Protein AF-A0A239FBY6-F1 (afdb_monomer)

Secondary structure (DSSP, 8-state):
--------EEEE-TT-EEES-EEESSEEEE-SEEES-EEEEEEEEE-TT-EEES-EEEEEEEESSEEES-EEEEEEEEE-TT-EEES-EEES-EEE-TT-EEES-EEES--PPP--HHHHHHHHHHHHHTTTSHHHHTTS--S------HHHHHH-GGGSS------

Radius of gyration: 24.76 Å; Cα contacts (8 Å, |Δi|>4): 350; chains: 1; bounding box: 60×55×70 Å

pLDDT: mean 81.23, std 21.14, range [31.8, 98.56]

Foldseek 3Di:
DDPPPPADEDEADAPDEEEEEAAEAHEYEYNHEYHYEYHYLAEYEADQNYEYEEEYEYCEYEFNHEYAYAYHHQAEYEADLSGEYHEEAEYAYYHYDHNHYYHYYYHYNDHDDRDDRVVVVVVVVVVVVVVPPVVVVVVPDDDDDDDDDPVVCVVCVPPPDDDDDDD

Organism: NCBI:txid1500549

Structure (mmCIF, N/CA/C/O backbone):
data_AF-A0A239FBY6-F1
#
_entry.id   AF-A0A239FBY6-F1
#
loop_
_atom_site.group_PDB
_atom_site.id
_atom_site.type_symbol
_atom_site.label_atom_id
_atom_site.label_alt_id
_atom_site.label_comp_id
_atom_site.label_asym_id
_atom_site.label_entity_id
_atom_site.label_seq_id
_atom_site.pdbx_PDB_ins_code
_atom_site.Cartn_x
_atom_site.Cartn_y
_atom_site.Cartn_z
_atom_site.occupancy
_atom_site.B_iso_or_equiv
_atom_site.auth_seq_id
_atom_site.auth_comp_id
_atom_site.auth_asym_id
_atom_site.auth_atom_id
_atom_site.pdbx_PDB_model_num
ATOM 1 N N . MET A 1 1 ? -3.583 33.186 4.660 1.00 43.00 1 MET A N 1
ATOM 2 C CA . MET A 1 1 ? -2.635 32.826 3.587 1.00 43.00 1 MET A CA 1
ATOM 3 C C . MET A 1 1 ? -2.185 31.408 3.894 1.00 43.00 1 MET A C 1
ATOM 5 O O . MET A 1 1 ? -1.335 31.218 4.749 1.00 43.00 1 MET A O 1
ATOM 9 N N . GLY A 1 2 ? -2.935 30.420 3.398 1.00 47.75 2 GLY A N 1
ATOM 10 C CA . GLY A 1 2 ? -2.709 29.018 3.751 1.00 47.75 2 GLY A CA 1
ATOM 11 C C . GLY A 1 2 ? -1.402 28.542 3.136 1.00 47.75 2 GLY A C 1
ATOM 12 O O . GLY A 1 2 ? -1.156 28.822 1.966 1.00 47.75 2 GLY A O 1
ATOM 13 N N . LEU A 1 3 ? -0.569 27.861 3.922 1.00 48.25 3 LEU A N 1
ATOM 14 C CA . LEU A 1 3 ? 0.556 27.116 3.375 1.00 48.25 3 LEU A CA 1
ATOM 15 C C . LEU A 1 3 ? -0.015 26.094 2.388 1.00 48.25 3 LEU A C 1
ATOM 17 O O . LEU A 1 3 ? -0.719 25.169 2.794 1.00 48.25 3 LEU A O 1
ATOM 21 N N . SER A 1 4 ? 0.254 26.270 1.096 1.00 59.81 4 SER A N 1
ATOM 22 C CA . SER A 1 4 ? 0.131 25.177 0.141 1.00 59.81 4 SER A CA 1
ATOM 23 C C . SER A 1 4 ? 1.148 24.132 0.577 1.00 59.81 4 SER A C 1
ATOM 25 O O . SER A 1 4 ? 2.350 24.346 0.432 1.00 59.81 4 SER A O 1
ATOM 27 N N . LYS A 1 5 ? 0.676 23.055 1.207 1.00 63.50 5 LYS A N 1
ATOM 28 C CA . LYS A 1 5 ? 1.520 21.906 1.526 1.00 63.50 5 LYS A CA 1
ATOM 29 C C . LYS A 1 5 ? 2.077 21.409 0.194 1.00 63.50 5 LYS A C 1
ATOM 31 O O . LYS A 1 5 ? 1.300 21.028 -0.677 1.00 63.50 5 LYS A O 1
ATOM 36 N N . GLU A 1 6 ? 3.386 21.513 0.007 1.00 67.56 6 GLU A N 1
ATOM 37 C CA . GLU A 1 6 ? 4.057 20.938 -1.154 1.00 67.56 6 GLU A CA 1
ATOM 38 C C . GLU A 1 6 ? 3.875 19.420 -1.064 1.00 67.56 6 GLU A C 1
ATOM 40 O O . GLU A 1 6 ? 4.190 18.807 -0.040 1.00 67.56 6 GLU A O 1
ATOM 45 N N . ILE A 1 7 ? 3.219 18.839 -2.068 1.00 75.50 7 ILE A N 1
ATOM 46 C CA . ILE A 1 7 ? 2.956 17.403 -2.115 1.00 75.50 7 ILE A CA 1
ATOM 47 C C . ILE A 1 7 ? 4.074 16.792 -2.947 1.00 75.50 7 ILE A C 1
ATOM 49 O O . ILE A 1 7 ? 4.048 16.865 -4.175 1.00 75.50 7 ILE A O 1
ATOM 53 N N . ASP A 1 8 ? 5.045 16.186 -2.271 1.00 89.25 8 ASP A N 1
ATOM 54 C CA . ASP A 1 8 ? 6.038 15.346 -2.929 1.00 89.25 8 ASP A CA 1
ATOM 55 C C . ASP A 1 8 ? 5.354 14.069 -3.413 1.00 89.25 8 ASP A C 1
ATOM 57 O O . ASP A 1 8 ? 4.797 13.320 -2.609 1.00 89.25 8 ASP A O 1
ATOM 61 N N . VAL A 1 9 ? 5.394 13.813 -4.722 1.00 94.38 9 VAL A N 1
ATOM 62 C CA . VAL A 1 9 ? 4.810 12.610 -5.326 1.00 94.38 9 VAL A CA 1
ATOM 63 C C . VAL A 1 9 ? 5.910 11.769 -5.959 1.00 94.38 9 VAL A C 1
ATOM 65 O O . VAL A 1 9 ? 6.652 12.236 -6.820 1.00 94.38 9 VAL A O 1
ATOM 68 N N . THR A 1 10 ? 5.980 10.497 -5.576 1.00 96.19 10 THR A N 1
ATOM 69 C CA . THR A 1 10 ? 6.830 9.492 -6.229 1.00 96.19 10 THR A CA 1
ATOM 70 C C . THR A 1 10 ? 5.982 8.604 -7.135 1.00 96.19 10 THR A C 1
ATOM 72 O O . THR A 1 10 ? 4.925 8.134 -6.719 1.00 96.19 10 THR A O 1
ATOM 75 N N . ILE A 1 11 ? 6.441 8.341 -8.363 1.00 96.50 11 ILE A N 1
ATOM 76 C CA . ILE A 1 11 ? 5.708 7.531 -9.350 1.00 96.50 11 ILE A CA 1
ATOM 77 C C . ILE A 1 11 ? 6.527 6.295 -9.744 1.00 96.50 11 ILE A C 1
ATOM 79 O O . ILE A 1 11 ? 7.621 6.409 -10.293 1.00 96.50 11 ILE A O 1
ATOM 83 N N . PHE A 1 12 ? 5.958 5.112 -9.523 1.00 96.19 12 PHE A N 1
ATOM 84 C CA . PHE A 1 12 ? 6.458 3.822 -9.993 1.00 96.19 12 PHE A CA 1
ATOM 85 C C . PHE A 1 12 ? 5.775 3.479 -11.315 1.00 96.19 12 PHE A C 1
ATOM 87 O O . PHE A 1 12 ? 4.567 3.269 -11.360 1.00 96.19 12 PHE A O 1
ATOM 94 N N . SER A 1 13 ? 6.545 3.456 -12.401 1.00 96.19 13 SER A N 1
ATOM 95 C CA . SER A 1 13 ? 6.017 3.292 -13.762 1.00 96.19 13 SER A CA 1
ATOM 96 C C . SER A 1 13 ? 5.593 1.851 -14.077 1.00 96.19 13 SER A C 1
ATOM 98 O O . SER A 1 13 ? 6.131 0.906 -13.509 1.00 96.19 13 SER A O 1
ATOM 100 N N . LYS A 1 14 ? 4.689 1.680 -15.054 1.00 94.94 14 LYS A N 1
ATOM 101 C CA . LYS A 1 14 ? 4.074 0.390 -15.440 1.00 94.94 14 LYS A CA 1
ATOM 102 C C . LYS A 1 14 ? 5.046 -0.765 -15.684 1.00 94.94 14 LYS A C 1
ATOM 104 O O . LYS A 1 14 ? 4.793 -1.889 -15.276 1.00 94.94 14 LYS A O 1
ATOM 109 N N . ASN A 1 15 ? 6.178 -0.482 -16.324 1.00 93.19 15 ASN A N 1
ATOM 110 C CA . ASN A 1 15 ? 7.158 -1.505 -16.705 1.00 93.19 15 ASN A CA 1
ATOM 111 C C . ASN A 1 15 ? 8.238 -1.737 -15.637 1.00 93.19 15 ASN A C 1
ATOM 113 O O . ASN A 1 15 ? 9.258 -2.362 -15.922 1.00 93.19 15 ASN A O 1
ATOM 117 N N . LEU A 1 16 ? 8.054 -1.193 -14.433 1.00 94.69 16 LEU A N 1
ATOM 118 C CA . LEU A 1 16 ? 8.989 -1.356 -13.334 1.00 94.69 16 LEU A CA 1
ATOM 119 C C . LEU A 1 16 ? 8.530 -2.495 -12.421 1.00 94.69 16 LEU A C 1
ATOM 121 O O . LEU A 1 16 ? 7.392 -2.516 -11.951 1.00 94.69 16 LEU A O 1
ATOM 125 N N . TYR A 1 17 ? 9.453 -3.416 -12.159 1.00 96.94 17 TYR A N 1
ATOM 126 C CA . TYR A 1 17 ? 9.352 -4.404 -11.095 1.00 96.94 17 TYR A CA 1
ATOM 127 C C . TYR A 1 17 ? 10.313 -4.014 -9.973 1.00 96.94 17 TYR A C 1
ATOM 129 O O . TYR A 1 17 ? 11.491 -3.757 -10.229 1.00 96.94 17 TYR A O 1
ATOM 137 N N . PHE A 1 18 ? 9.819 -3.976 -8.741 1.00 96.88 18 PHE A N 1
ATOM 138 C CA . PHE A 1 18 ? 10.615 -3.681 -7.557 1.00 96.88 18 PHE A CA 1
ATOM 139 C C . PHE A 1 18 ? 10.400 -4.753 -6.492 1.00 96.88 18 PHE A C 1
ATOM 141 O O . PHE A 1 18 ? 9.262 -5.091 -6.177 1.00 96.88 18 PHE A O 1
ATOM 148 N N . ALA A 1 19 ? 11.493 -5.247 -5.912 1.00 97.69 19 ALA A N 1
ATOM 149 C CA . ALA A 1 19 ? 11.458 -6.176 -4.791 1.00 97.69 19 ALA A CA 1
ATOM 150 C C . ALA A 1 19 ? 12.254 -5.603 -3.611 1.00 97.69 19 ALA A C 1
ATOM 152 O O . ALA A 1 19 ? 13.447 -5.328 -3.752 1.00 97.69 19 ALA A O 1
ATOM 153 N N . GLY A 1 20 ? 11.603 -5.415 -2.462 1.00 94.25 20 GLY A N 1
ATOM 154 C CA . GLY A 1 20 ? 12.211 -4.842 -1.260 1.00 94.25 20 GLY A CA 1
ATOM 155 C C . GLY A 1 20 ? 11.294 -3.878 -0.508 1.00 94.25 20 GLY A C 1
ATOM 156 O O . GLY A 1 20 ? 10.079 -3.882 -0.681 1.00 94.25 20 GLY A O 1
ATOM 157 N N . ASP A 1 21 ? 11.889 -3.026 0.324 1.00 91.88 21 ASP A N 1
ATOM 158 C CA . ASP A 1 21 ? 11.152 -2.098 1.182 1.00 91.88 21 ASP A CA 1
ATOM 159 C C . ASP A 1 21 ? 11.127 -0.673 0.619 1.00 91.88 21 ASP A C 1
ATOM 161 O O . ASP A 1 21 ? 12.170 -0.088 0.320 1.00 91.88 21 ASP A O 1
ATOM 165 N N . ILE A 1 22 ? 9.939 -0.073 0.580 1.00 93.31 22 ILE A N 1
ATOM 166 C CA . ILE A 1 22 ? 9.716 1.329 0.221 1.00 93.31 22 ILE A CA 1
ATOM 167 C C . ILE A 1 22 ? 9.335 2.102 1.481 1.00 93.31 22 ILE A C 1
ATOM 169 O O . ILE A 1 22 ? 8.416 1.719 2.200 1.00 93.31 22 ILE A O 1
ATOM 173 N N . VAL A 1 23 ? 10.024 3.218 1.737 1.00 93.12 23 VAL A N 1
ATOM 174 C CA . VAL A 1 23 ? 9.707 4.132 2.845 1.00 93.12 23 VAL A CA 1
ATOM 175 C C . VAL A 1 23 ? 9.687 5.569 2.334 1.00 93.12 23 VAL A C 1
ATOM 177 O O . VAL A 1 23 ? 10.735 6.101 1.964 1.00 93.12 23 VAL A O 1
ATOM 180 N N . THR A 1 24 ? 8.520 6.218 2.338 1.00 91.62 24 THR A N 1
ATOM 181 C CA . THR A 1 24 ? 8.353 7.585 1.813 1.00 91.62 24 THR A CA 1
ATOM 182 C C . THR A 1 24 ? 7.407 8.439 2.652 1.00 91.62 24 THR A C 1
ATOM 184 O O . THR A 1 24 ? 6.377 7.965 3.125 1.00 91.62 24 THR A O 1
ATOM 187 N N . LYS A 1 25 ? 7.766 9.714 2.855 1.00 90.25 25 LYS A N 1
ATOM 188 C CA . LYS A 1 25 ? 6.906 10.698 3.536 1.00 90.25 25 LYS A CA 1
ATOM 189 C C . LYS A 1 25 ? 5.857 11.304 2.599 1.00 90.25 25 LYS A C 1
ATOM 191 O O . LYS A 1 25 ? 4.799 11.699 3.075 1.00 90.25 25 LYS A O 1
ATOM 196 N N . GLY A 1 26 ? 6.178 11.397 1.310 1.00 91.75 26 GLY A N 1
ATOM 197 C CA . GLY A 1 26 ? 5.293 11.936 0.281 1.00 91.75 26 GLY A CA 1
ATOM 198 C C . GLY A 1 26 ? 4.295 10.904 -0.233 1.00 91.75 26 GLY A C 1
ATOM 199 O O . GLY A 1 26 ? 4.323 9.740 0.169 1.00 91.75 26 GLY A O 1
ATOM 200 N N . ASP A 1 27 ? 3.445 11.338 -1.153 1.00 95.94 27 ASP A N 1
ATOM 201 C CA . ASP A 1 27 ? 2.487 10.474 -1.825 1.00 95.94 27 ASP A CA 1
ATOM 202 C C . ASP A 1 27 ? 3.205 9.511 -2.781 1.00 95.94 27 ASP A C 1
ATOM 204 O O . ASP A 1 27 ? 4.245 9.816 -3.376 1.00 95.94 27 ASP A O 1
ATOM 208 N N . LEU A 1 28 ? 2.626 8.328 -2.950 1.00 97.38 28 LEU A N 1
ATOM 209 C CA . LEU A 1 28 ? 3.178 7.256 -3.760 1.00 97.38 28 LEU A CA 1
ATOM 210 C C . LEU A 1 28 ? 2.142 6.780 -4.773 1.00 97.38 28 LEU A C 1
ATOM 212 O O . LEU A 1 28 ? 1.066 6.315 -4.406 1.00 97.38 28 LEU A O 1
ATOM 216 N N . ARG A 1 29 ? 2.484 6.841 -6.057 1.00 97.88 29 ARG A N 1
ATOM 217 C CA . ARG A 1 29 ? 1.679 6.279 -7.140 1.00 97.88 29 ARG A CA 1
ATOM 218 C C . ARG A 1 29 ? 2.380 5.074 -7.740 1.00 97.88 29 ARG A C 1
ATOM 220 O O . ARG A 1 29 ? 3.515 5.182 -8.192 1.00 97.88 29 ARG A O 1
ATOM 227 N N . ILE A 1 30 ? 1.689 3.946 -7.776 1.00 98.38 30 ILE A N 1
ATOM 228 C CA . ILE A 1 30 ? 2.198 2.671 -8.264 1.00 98.38 30 ILE A CA 1
ATOM 229 C C . ILE A 1 30 ? 1.399 2.280 -9.493 1.00 98.38 30 ILE A C 1
ATOM 231 O O . ILE A 1 30 ? 0.194 2.092 -9.416 1.00 98.38 30 ILE A O 1
ATOM 235 N N . GLU A 1 31 ? 2.078 2.155 -10.625 1.00 97.50 31 GLU A N 1
ATOM 236 C CA . GLU A 1 31 ? 1.508 1.661 -11.880 1.00 97.50 31 GLU A CA 1
ATOM 237 C C . GLU A 1 31 ? 2.121 0.310 -12.296 1.00 97.50 31 GLU A C 1
ATOM 239 O O . GLU A 1 31 ? 1.632 -0.308 -13.234 1.00 97.50 31 GLU A O 1
ATOM 244 N N . GLY A 1 32 ? 3.204 -0.126 -11.635 1.00 96.06 32 GLY A N 1
ATOM 245 C CA . GLY A 1 32 ? 3.952 -1.357 -11.928 1.00 96.06 32 GLY A CA 1
ATOM 246 C C . GLY A 1 32 ? 3.800 -2.445 -10.860 1.00 96.06 32 GLY A C 1
ATOM 247 O O . GLY A 1 32 ? 2.788 -2.513 -10.163 1.00 96.06 32 GLY A O 1
ATOM 248 N N . LYS A 1 33 ? 4.823 -3.298 -10.724 1.00 98.31 33 LYS A N 1
ATOM 249 C CA . LYS A 1 33 ? 4.815 -4.448 -9.807 1.00 98.31 33 LYS A CA 1
ATOM 250 C C . LYS A 1 33 ? 5.739 -4.229 -8.613 1.00 98.31 33 LYS A C 1
ATOM 252 O O . LYS A 1 33 ? 6.915 -3.912 -8.798 1.00 98.31 33 LYS A O 1
ATOM 257 N N . ILE A 1 34 ? 5.224 -4.428 -7.403 1.00 98.12 34 ILE A N 1
ATOM 258 C CA . ILE A 1 34 ? 5.996 -4.344 -6.157 1.00 98.12 34 ILE A CA 1
ATOM 259 C C . ILE A 1 34 ? 5.818 -5.630 -5.355 1.00 98.12 34 ILE A C 1
ATOM 261 O O . ILE A 1 34 ? 4.692 -6.031 -5.072 1.00 98.12 34 ILE A O 1
ATOM 265 N N . GLU A 1 35 ? 6.929 -6.230 -4.935 1.00 98.25 35 GLU A N 1
ATOM 266 C CA . GLU A 1 35 ? 6.960 -7.314 -3.953 1.00 98.25 35 GLU A CA 1
ATOM 267 C C . GLU A 1 35 ? 7.779 -6.885 -2.726 1.00 98.25 35 GLU A C 1
ATOM 269 O O . GLU A 1 35 ? 9.002 -6.757 -2.783 1.00 98.25 35 GLU A O 1
ATOM 274 N N . GLY A 1 36 ? 7.114 -6.642 -1.599 1.00 95.56 36 GLY A N 1
ATOM 275 C CA . GLY A 1 36 ? 7.754 -6.246 -0.346 1.00 95.56 36 GLY A CA 1
ATOM 276 C C . GLY A 1 36 ? 6.929 -5.254 0.470 1.00 95.56 36 GLY A C 1
ATOM 277 O O . GLY A 1 36 ? 5.716 -5.147 0.301 1.00 95.56 36 GLY A O 1
ATOM 278 N N . THR A 1 37 ? 7.579 -4.556 1.402 1.00 95.38 37 THR A N 1
ATOM 279 C CA . THR A 1 37 ? 6.892 -3.675 2.359 1.00 95.38 37 THR A CA 1
ATOM 280 C C . THR A 1 37 ? 6.764 -2.258 1.814 1.00 95.38 37 THR A C 1
ATOM 282 O O . THR A 1 37 ? 7.759 -1.660 1.406 1.00 95.38 37 THR A O 1
ATOM 285 N N . VAL A 1 38 ? 5.574 -1.662 1.905 1.00 96.94 38 VAL A N 1
ATOM 286 C CA . VAL A 1 38 ? 5.344 -0.248 1.568 1.00 96.94 38 VAL A CA 1
ATOM 287 C C . VAL A 1 38 ? 4.954 0.530 2.823 1.00 96.94 38 VAL A C 1
ATOM 289 O O . VAL A 1 38 ? 3.882 0.323 3.380 1.00 96.94 38 VAL A O 1
ATOM 292 N N . LEU A 1 39 ? 5.814 1.451 3.261 1.00 95.75 39 LEU A N 1
ATOM 293 C CA . LEU A 1 39 ? 5.561 2.377 4.368 1.00 95.75 39 LEU A CA 1
ATOM 294 C C . LEU A 1 39 ? 5.476 3.806 3.823 1.00 95.75 39 LEU A C 1
ATOM 296 O O . LEU A 1 39 ? 6.490 4.423 3.488 1.00 95.75 39 LEU A O 1
ATOM 300 N N . CYS A 1 40 ? 4.266 4.341 3.733 1.00 95.19 40 CYS A N 1
ATOM 301 C CA . CYS A 1 40 ? 3.995 5.651 3.158 1.00 95.19 40 CYS A CA 1
ATOM 302 C C . CYS A 1 40 ? 3.283 6.537 4.181 1.00 95.19 40 CYS A C 1
ATOM 304 O O . CYS A 1 40 ? 2.154 6.255 4.549 1.00 95.19 40 CYS A O 1
ATOM 306 N N . ALA A 1 41 ? 3.891 7.630 4.643 1.00 92.69 41 ALA A N 1
ATOM 307 C CA . ALA A 1 41 ? 3.186 8.537 5.562 1.00 92.69 41 ALA A CA 1
ATOM 308 C C . ALA A 1 41 ? 2.096 9.376 4.866 1.00 92.69 41 ALA A C 1
ATOM 310 O O . ALA A 1 41 ? 1.286 10.002 5.542 1.00 92.69 41 ALA A O 1
ATOM 311 N N . GLY A 1 42 ? 2.082 9.395 3.530 1.00 94.44 42 GLY A N 1
ATOM 312 C CA . GLY A 1 42 ? 1.080 10.071 2.711 1.00 94.44 42 GLY A CA 1
ATOM 313 C C . GLY A 1 42 ? 0.053 9.123 2.092 1.00 94.44 42 GLY A C 1
ATOM 314 O O . GLY A 1 42 ? -0.241 8.037 2.608 1.00 94.44 42 GLY A O 1
ATOM 315 N N . LYS A 1 43 ? -0.488 9.548 0.951 1.00 96.88 43 LYS A N 1
ATOM 316 C CA . LYS A 1 43 ? -1.449 8.789 0.154 1.00 96.88 43 LYS A CA 1
ATOM 317 C C . LYS A 1 43 ? -0.743 7.787 -0.760 1.00 96.88 43 LYS A C 1
ATOM 319 O O . LYS A 1 43 ? 0.239 8.121 -1.416 1.00 96.88 43 LYS A O 1
ATOM 324 N N . VAL A 1 44 ? -1.301 6.585 -0.875 1.00 98.38 44 VAL A N 1
ATOM 325 C CA . VAL A 1 44 ? -0.889 5.578 -1.860 1.00 98.38 44 VAL A CA 1
ATOM 326 C C . VAL A 1 44 ? -1.979 5.413 -2.917 1.00 98.38 44 VAL A C 1
ATOM 328 O O . VAL A 1 44 ? -3.151 5.243 -2.588 1.00 98.38 44 VAL A O 1
ATOM 331 N N . ILE A 1 45 ? -1.598 5.447 -4.191 1.00 98.44 45 ILE A N 1
ATOM 332 C CA . ILE A 1 45 ? -2.462 5.144 -5.335 1.00 98.44 45 ILE A CA 1
ATOM 333 C C . ILE A 1 45 ? -1.910 3.895 -6.016 1.00 98.44 45 ILE A C 1
ATOM 335 O O . ILE A 1 45 ? -0.771 3.906 -6.476 1.00 98.44 45 ILE A O 1
ATOM 339 N N . ILE A 1 46 ? -2.715 2.842 -6.109 1.00 98.50 46 ILE A N 1
ATOM 340 C CA . ILE A 1 46 ? -2.384 1.606 -6.827 1.00 98.50 46 ILE A CA 1
ATOM 341 C C . ILE A 1 46 ? -3.215 1.601 -8.110 1.00 98.50 46 ILE A C 1
ATOM 343 O O . ILE A 1 46 ? -4.424 1.387 -8.058 1.00 98.50 46 ILE A O 1
ATOM 347 N N . GLY A 1 47 ? -2.577 1.900 -9.242 1.00 98.25 47 GLY A N 1
ATOM 348 C CA . GLY A 1 47 ? -3.206 2.022 -10.558 1.00 98.25 47 GLY A CA 1
ATOM 349 C C . GLY A 1 47 ? -3.803 0.710 -11.070 1.00 98.25 47 GLY A C 1
ATOM 350 O O . GLY A 1 47 ? -3.539 -0.355 -10.526 1.00 98.25 47 GLY A O 1
ATOM 351 N N . ILE A 1 48 ? -4.612 0.791 -12.129 1.00 97.12 48 ILE A N 1
ATOM 352 C CA . ILE A 1 48 ? -5.423 -0.330 -12.648 1.00 97.12 48 ILE A CA 1
ATOM 353 C C . ILE A 1 48 ? -4.565 -1.555 -13.010 1.00 97.12 48 ILE A C 1
ATOM 355 O O . ILE A 1 48 ? -4.933 -2.680 -12.688 1.00 97.12 48 ILE A O 1
ATOM 359 N N . ASP A 1 49 ? -3.402 -1.335 -13.629 1.00 95.19 49 ASP A N 1
ATOM 360 C CA . ASP A 1 49 ? -2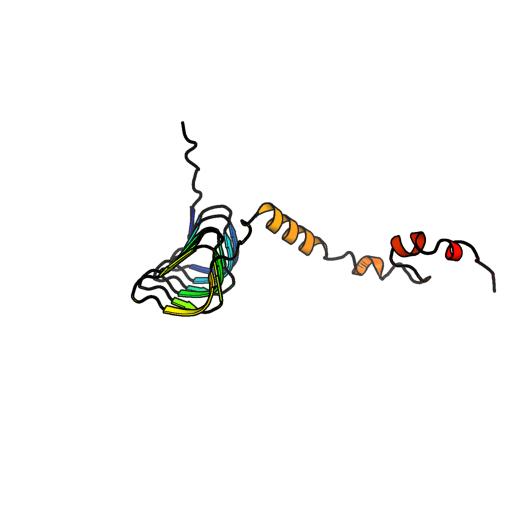.493 -2.409 -14.061 1.00 95.19 49 ASP A CA 1
ATOM 361 C C . ASP A 1 49 ? -1.458 -2.795 -12.983 1.00 95.19 49 ASP A C 1
ATOM 363 O O . ASP A 1 49 ? -0.584 -3.629 -13.229 1.00 95.19 49 ASP A O 1
ATOM 367 N N . ALA A 1 50 ? -1.508 -2.162 -11.805 1.00 98.06 50 ALA A N 1
ATOM 368 C CA . ALA A 1 50 ? -0.521 -2.365 -10.756 1.00 98.06 50 ALA A CA 1
ATOM 369 C C . ALA A 1 50 ? -0.813 -3.622 -9.927 1.00 98.06 50 ALA A C 1
ATOM 371 O O . ALA A 1 50 ? -1.962 -3.932 -9.596 1.00 98.06 50 ALA A O 1
ATOM 372 N N . GLU A 1 51 ? 0.260 -4.306 -9.529 1.00 98.25 51 GLU A N 1
ATOM 373 C CA . GLU A 1 51 ? 0.221 -5.461 -8.633 1.00 98.25 51 GLU A CA 1
ATOM 374 C C . GLU A 1 51 ? 1.159 -5.204 -7.453 1.00 98.25 51 GLU A C 1
ATOM 376 O O . GLU A 1 51 ? 2.371 -5.055 -7.631 1.00 98.25 51 GLU A O 1
ATOM 381 N N . VAL A 1 52 ? 0.611 -5.166 -6.240 1.00 98.50 52 VAL A N 1
ATOM 382 C CA . VAL A 1 52 ? 1.401 -5.014 -5.013 1.00 98.50 52 VAL A CA 1
ATOM 383 C C . VAL A 1 52 ? 1.218 -6.241 -4.136 1.00 98.50 52 VAL A C 1
ATOM 385 O O . VAL A 1 52 ? 0.092 -6.606 -3.800 1.00 98.50 52 VAL A O 1
ATOM 388 N N . LYS A 1 53 ? 2.327 -6.874 -3.755 1.00 98.56 53 LYS A N 1
ATOM 389 C CA . LYS A 1 53 ? 2.351 -8.011 -2.835 1.00 98.56 53 LYS A CA 1
ATOM 390 C C . LYS A 1 5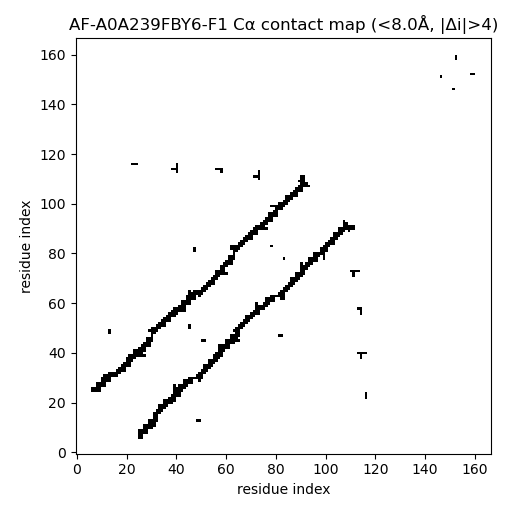3 ? 3.185 -7.684 -1.611 1.00 98.56 53 LYS A C 1
ATOM 392 O O . LYS A 1 53 ? 4.365 -7.365 -1.736 1.00 98.56 53 LYS A O 1
ATOM 397 N N . GLY A 1 54 ? 2.591 -7.828 -0.436 1.00 97.88 54 GLY A N 1
ATOM 398 C CA . GLY A 1 54 ? 3.231 -7.565 0.845 1.00 97.88 54 GLY A CA 1
ATOM 399 C C . GLY A 1 54 ? 2.476 -6.541 1.693 1.00 97.88 54 GLY A C 1
ATOM 400 O O . GLY A 1 54 ? 1.401 -6.075 1.312 1.00 97.88 54 GLY A O 1
ATOM 401 N N . PRO A 1 55 ? 3.005 -6.225 2.887 1.00 96.81 55 PRO A N 1
ATOM 402 C CA . PRO A 1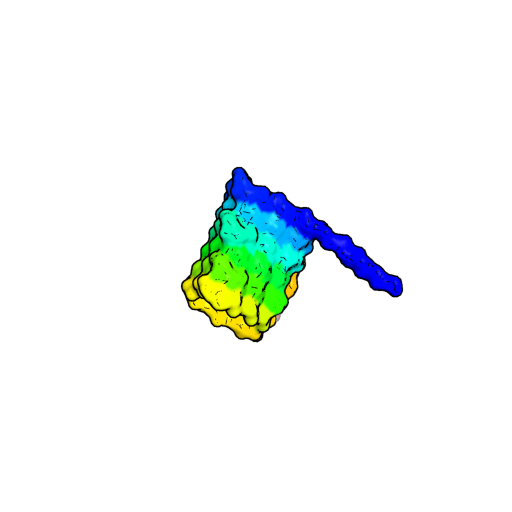 55 ? 2.347 -5.322 3.816 1.00 96.81 55 PRO A CA 1
ATOM 403 C C . PRO A 1 55 ? 2.404 -3.865 3.340 1.00 96.81 55 PRO A C 1
ATOM 405 O O . PRO A 1 55 ? 3.465 -3.366 2.952 1.00 96.81 55 PRO A O 1
ATOM 408 N N . ILE A 1 56 ? 1.273 -3.163 3.434 1.00 97.81 56 ILE A N 1
ATOM 409 C CA . ILE A 1 56 ? 1.152 -1.742 3.082 1.00 97.81 56 ILE A CA 1
ATOM 410 C C . ILE A 1 56 ? 0.661 -0.960 4.292 1.00 97.81 56 ILE A C 1
ATOM 412 O O . ILE A 1 56 ? -0.388 -1.261 4.854 1.00 97.81 56 ILE A O 1
ATOM 416 N N . HIS A 1 57 ? 1.381 0.096 4.650 1.00 97.00 57 HIS A N 1
ATOM 417 C CA . HIS A 1 57 ? 0.951 1.075 5.636 1.00 97.00 57 HIS A CA 1
ATOM 418 C C . HIS A 1 57 ? 0.876 2.449 4.974 1.00 97.00 57 HIS A C 1
ATOM 420 O O . HIS A 1 57 ? 1.874 2.924 4.424 1.00 97.00 57 HIS A O 1
ATOM 426 N N . ALA A 1 58 ? -0.293 3.083 5.040 1.00 97.00 58 ALA A N 1
ATOM 427 C CA . ALA A 1 58 ? -0.523 4.400 4.466 1.00 97.00 58 ALA A CA 1
ATOM 428 C C . ALA A 1 58 ? -1.502 5.249 5.282 1.00 97.00 58 ALA A C 1
ATOM 430 O O . ALA A 1 58 ? -2.293 4.731 6.072 1.00 97.00 58 ALA A O 1
ATOM 431 N N . GLU A 1 59 ? -1.490 6.563 5.059 1.00 95.75 59 GLU A N 1
ATOM 432 C CA . GLU A 1 59 ? -2.533 7.442 5.590 1.00 95.75 59 GLU A CA 1
ATOM 433 C C . GLU A 1 59 ? -3.860 7.192 4.858 1.00 95.75 59 GLU A C 1
ATOM 435 O O . GLU A 1 59 ? -4.905 6.946 5.468 1.00 95.75 59 GLU A O 1
ATOM 440 N N . TRP A 1 60 ? -3.799 7.222 3.528 1.00 97.38 60 TRP A N 1
ATOM 441 C CA . TRP A 1 60 ? -4.935 7.005 2.643 1.00 97.38 60 TRP A CA 1
ATOM 442 C C . TRP A 1 60 ? -4.541 6.103 1.481 1.00 97.38 60 TRP A C 1
ATOM 444 O O . TRP A 1 60 ? -3.428 6.219 0.969 1.00 97.38 60 TRP A O 1
ATOM 454 N N . ILE A 1 61 ? -5.451 5.241 1.033 1.00 98.44 61 ILE A N 1
ATOM 455 C CA . ILE A 1 61 ? -5.214 4.355 -0.112 1.00 98.44 61 ILE A CA 1
ATOM 456 C C . ILE A 1 61 ? -6.326 4.520 -1.149 1.00 98.44 61 ILE A C 1
ATOM 458 O O . ILE A 1 61 ? -7.508 4.479 -0.820 1.00 98.44 61 ILE A O 1
ATOM 462 N N . GLU A 1 62 ? -5.950 4.682 -2.413 1.00 98.44 62 GLU A N 1
ATOM 463 C CA . GLU A 1 62 ? -6.838 4.493 -3.561 1.00 98.44 62 GLU A CA 1
ATOM 464 C C . GLU A 1 62 ? -6.381 3.263 -4.335 1.00 98.44 62 GLU A C 1
ATOM 466 O O . GLU A 1 62 ? -5.301 3.251 -4.930 1.00 98.44 62 GLU A O 1
ATOM 471 N N . LEU A 1 63 ? -7.196 2.215 -4.292 1.00 98.56 63 LEU A N 1
ATOM 472 C CA . LEU A 1 63 ? -6.927 0.950 -4.951 1.00 98.56 63 LEU A CA 1
ATOM 473 C C . LEU A 1 63 ? -7.765 0.857 -6.224 1.00 98.56 63 LEU A C 1
ATOM 475 O O . LEU A 1 63 ? -8.989 0.824 -6.152 1.00 98.56 63 LEU A O 1
ATOM 479 N N . PHE A 1 64 ? -7.091 0.789 -7.369 1.00 98.31 64 PHE A N 1
ATOM 480 C CA . PHE A 1 64 ? -7.678 0.471 -8.670 1.00 98.31 64 PHE A CA 1
ATOM 481 C C . PHE A 1 64 ? -7.203 -0.896 -9.179 1.00 98.31 64 PHE A C 1
ATOM 483 O O . PHE A 1 64 ? -7.957 -1.585 -9.856 1.00 98.31 64 PHE A O 1
ATOM 490 N N . GLY A 1 65 ? -5.966 -1.287 -8.866 1.00 97.69 65 GLY A N 1
ATOM 491 C CA . GLY A 1 65 ? -5.375 -2.562 -9.284 1.00 97.69 65 GLY A CA 1
ATOM 492 C C . GLY A 1 65 ? -5.522 -3.689 -8.265 1.00 97.69 65 GLY A C 1
ATOM 493 O O . GLY A 1 65 ? -6.514 -3.789 -7.538 1.00 97.69 65 GLY A O 1
ATOM 494 N N . THR A 1 66 ? -4.501 -4.547 -8.206 1.00 98.44 66 THR A N 1
ATOM 495 C CA . THR A 1 66 ? -4.474 -5.721 -7.324 1.00 98.44 66 THR A CA 1
ATOM 496 C C . THR A 1 66 ? -3.508 -5.526 -6.161 1.00 98.44 66 THR A C 1
ATOM 498 O O . THR A 1 66 ? -2.349 -5.157 -6.351 1.00 98.44 66 THR A O 1
ATOM 501 N N . CYS A 1 67 ? -3.972 -5.837 -4.953 1.00 98.12 67 CYS A N 1
ATOM 502 C CA . CYS A 1 67 ? -3.159 -5.856 -3.747 1.00 98.12 67 CYS A CA 1
ATOM 503 C C . CYS A 1 67 ? -3.338 -7.177 -2.989 1.00 98.12 67 CYS A C 1
ATOM 505 O O . CYS A 1 67 ? -4.466 -7.584 -2.709 1.00 98.12 67 CYS A O 1
ATOM 507 N N . GLU A 1 68 ? -2.230 -7.820 -2.621 1.00 98.50 68 GLU A N 1
ATOM 508 C CA . GLU A 1 68 ? -2.202 -9.051 -1.826 1.00 98.50 68 GLU A CA 1
ATOM 509 C C . GLU A 1 68 ? -1.322 -8.868 -0.580 1.00 98.50 68 GLU A C 1
ATOM 511 O O . GLU A 1 68 ? -0.109 -8.690 -0.693 1.00 98.50 68 GLU A O 1
ATOM 516 N N . GLY A 1 69 ? -1.914 -8.907 0.614 1.00 97.19 69 GLY A N 1
ATOM 517 C CA . GLY A 1 69 ? -1.192 -8.737 1.877 1.00 97.19 69 GLY A CA 1
ATOM 518 C C . GLY A 1 69 ? -2.019 -8.096 2.990 1.00 97.19 69 GLY A C 1
ATOM 519 O O . GLY A 1 69 ? -3.238 -7.974 2.895 1.00 97.19 69 GLY A O 1
ATOM 520 N N . GLU A 1 70 ? -1.332 -7.692 4.061 1.00 97.44 70 GLU A N 1
ATOM 521 C CA . GLU A 1 70 ? -1.916 -6.945 5.181 1.00 97.44 70 GLU A CA 1
ATOM 522 C C . GLU A 1 70 ? -1.843 -5.436 4.912 1.00 97.44 70 GLU A C 1
ATOM 524 O O . GLU A 1 70 ? -0.762 -4.875 4.718 1.00 97.44 70 GLU A O 1
ATOM 529 N N . ILE A 1 71 ? -2.992 -4.767 4.918 1.00 97.62 71 ILE A N 1
ATOM 530 C CA . ILE A 1 71 ? -3.128 -3.349 4.594 1.00 97.62 71 ILE A CA 1
ATOM 531 C C . ILE A 1 71 ? -3.581 -2.577 5.830 1.00 97.62 71 ILE A C 1
ATOM 533 O O . ILE A 1 71 ? -4.598 -2.889 6.450 1.00 97.62 71 ILE A O 1
ATOM 537 N N . TYR A 1 72 ? -2.866 -1.502 6.139 1.00 97.25 72 TYR A N 1
ATOM 538 C CA . TYR A 1 72 ? -3.160 -0.586 7.232 1.00 97.25 72 TYR A CA 1
ATOM 539 C C . TYR A 1 72 ? -3.326 0.827 6.675 1.00 97.25 72 TYR A C 1
ATOM 541 O O . TYR A 1 72 ? -2.355 1.448 6.244 1.00 97.25 72 TYR A O 1
ATOM 549 N N . ALA A 1 73 ? -4.552 1.346 6.696 1.00 97.06 73 ALA A N 1
ATOM 550 C CA . ALA A 1 73 ? -4.870 2.686 6.207 1.00 97.06 73 ALA A CA 1
ATOM 551 C C . ALA A 1 73 ? -5.412 3.562 7.346 1.00 97.06 73 ALA A C 1
ATOM 553 O O . ALA A 1 73 ? -6.567 3.394 7.754 1.00 97.06 73 ALA A O 1
ATOM 554 N N . SER A 1 74 ? -4.597 4.484 7.878 1.00 95.12 74 SER A N 1
ATOM 555 C CA . SER A 1 74 ? -4.914 5.186 9.136 1.00 95.12 74 SER A CA 1
ATOM 556 C C . SER A 1 74 ? -6.125 6.116 9.040 1.00 95.12 74 SER A C 1
ATOM 558 O O . SER A 1 74 ? -6.898 6.228 9.997 1.00 95.12 74 SER A O 1
ATOM 560 N N . LYS A 1 75 ? -6.352 6.7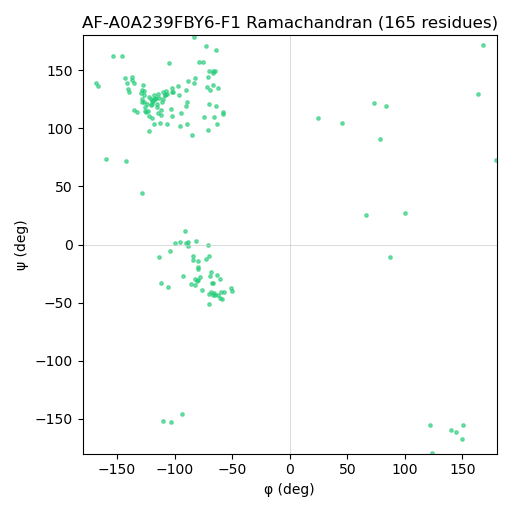37 7.877 1.00 95.81 75 LYS A N 1
ATOM 561 C CA . LYS A 1 75 ? -7.501 7.623 7.631 1.00 95.81 75 LYS A CA 1
ATOM 562 C C . LYS A 1 75 ? -8.572 6.996 6.759 1.00 95.81 75 LYS A C 1
ATOM 564 O O . LYS A 1 75 ? -9.753 7.241 7.020 1.00 95.81 75 LYS A O 1
ATOM 569 N N . GLY A 1 76 ? -8.195 6.205 5.760 1.00 96.81 76 GLY A N 1
ATOM 570 C CA . GLY A 1 76 ? -9.177 5.495 4.952 1.00 96.81 76 GLY A CA 1
ATOM 571 C C . GLY A 1 76 ? -8.644 4.856 3.681 1.00 96.81 76 GLY A C 1
ATOM 572 O O . GLY A 1 76 ? -7.506 5.073 3.275 1.00 96.81 76 GLY A O 1
ATOM 573 N N . ILE A 1 77 ? -9.504 4.074 3.044 1.00 98.38 77 ILE A N 1
ATOM 574 C CA . ILE A 1 77 ? -9.243 3.439 1.756 1.00 98.38 77 ILE A CA 1
ATOM 575 C C . ILE A 1 77 ? -10.471 3.540 0.849 1.00 98.38 77 ILE A C 1
ATOM 577 O O . ILE A 1 77 ? -11.607 3.407 1.309 1.00 98.38 77 ILE A O 1
ATOM 581 N N . ASN A 1 78 ? -10.233 3.762 -0.441 1.00 98.50 78 ASN A N 1
ATOM 582 C CA . ASN A 1 78 ? -11.227 3.620 -1.496 1.00 98.50 78 ASN A CA 1
ATOM 583 C C . ASN A 1 78 ? -10.837 2.464 -2.421 1.00 98.50 78 ASN A C 1
ATOM 585 O O . ASN A 1 78 ? -9.723 2.452 -2.948 1.00 98.50 78 ASN A O 1
ATOM 589 N N . LEU A 1 79 ? -11.753 1.522 -2.620 1.00 98.25 79 LEU A N 1
ATOM 590 C CA . LEU A 1 79 ? -11.635 0.441 -3.589 1.00 98.25 79 LEU A CA 1
ATOM 591 C C . LEU A 1 79 ? -12.494 0.804 -4.798 1.00 98.25 79 LEU A C 1
ATOM 593 O O . LEU A 1 79 ? -13.719 0.837 -4.686 1.00 98.25 79 LEU A O 1
ATOM 597 N N . ALA A 1 80 ? -11.844 1.100 -5.921 1.00 98.00 80 ALA A N 1
ATOM 598 C CA . ALA A 1 80 ? -12.511 1.389 -7.185 1.00 98.00 80 ALA A CA 1
ATOM 599 C C . ALA A 1 80 ? -13.099 0.117 -7.815 1.00 98.00 80 ALA A C 1
ATOM 601 O O . ALA A 1 80 ? -12.823 -0.998 -7.377 1.00 98.00 80 ALA A O 1
ATOM 602 N N . ASP A 1 81 ? -13.891 0.282 -8.867 1.00 96.00 81 ASP A N 1
ATOM 603 C CA . ASP A 1 81 ? -14.582 -0.791 -9.589 1.00 96.00 81 ASP A CA 1
ATOM 604 C C . ASP A 1 81 ? -13.677 -1.961 -10.027 1.00 96.00 81 ASP A C 1
ATOM 606 O O . ASP A 1 81 ? -14.081 -3.116 -9.937 1.00 96.00 81 ASP A O 1
ATOM 610 N N . THR A 1 82 ? -12.435 -1.700 -10.440 1.00 94.69 82 THR A N 1
ATOM 611 C CA . THR A 1 82 ? -11.475 -2.740 -10.857 1.00 94.69 82 THR A CA 1
ATOM 612 C C . THR A 1 82 ? -10.636 -3.328 -9.718 1.00 94.69 82 THR A C 1
ATOM 614 O O . THR A 1 82 ? -9.820 -4.221 -9.956 1.00 94.69 82 THR A O 1
ATOM 617 N N . ALA A 1 83 ? -10.813 -2.846 -8.485 1.00 97.88 83 ALA A N 1
ATOM 618 C CA . ALA A 1 83 ? -9.960 -3.193 -7.356 1.00 97.88 83 ALA A CA 1
ATOM 619 C C . ALA A 1 83 ? -10.077 -4.666 -6.951 1.00 97.88 83 ALA A C 1
ATOM 621 O O . ALA A 1 83 ? -11.178 -5.201 -6.790 1.00 97.88 83 ALA A O 1
ATOM 622 N N . VAL A 1 84 ? -8.932 -5.293 -6.675 1.00 98.31 84 VAL A N 1
ATOM 623 C CA . VAL A 1 84 ? -8.857 -6.629 -6.071 1.00 98.31 84 VAL A CA 1
ATOM 624 C C . VAL A 1 84 ? -7.978 -6.574 -4.826 1.00 98.31 84 VAL A C 1
ATOM 626 O O . VAL A 1 84 ? -6.773 -6.350 -4.920 1.00 98.31 84 VAL A O 1
ATOM 629 N N . LEU A 1 85 ? -8.571 -6.809 -3.658 1.00 98.19 85 LEU A N 1
ATOM 630 C CA . LEU A 1 85 ? -7.871 -6.896 -2.376 1.00 98.19 85 LEU A CA 1
ATOM 631 C C . LEU A 1 85 ? -7.915 -8.336 -1.866 1.00 98.19 85 LEU A C 1
ATOM 633 O O . LEU A 1 85 ? -8.996 -8.885 -1.660 1.00 98.19 85 LEU A O 1
ATOM 637 N N . LYS A 1 86 ? -6.746 -8.933 -1.626 1.00 98.38 86 LYS A N 1
ATOM 638 C CA . LYS A 1 86 ? -6.602 -10.258 -1.010 1.00 98.38 86 LYS A CA 1
ATOM 639 C C . LYS A 1 86 ? -5.785 -10.159 0.276 1.00 98.38 86 LYS A C 1
ATOM 641 O O . LYS A 1 86 ? -4.631 -9.749 0.229 1.00 98.38 86 LYS A O 1
ATOM 646 N N . GLY A 1 87 ? -6.357 -10.541 1.413 1.00 97.31 87 GLY A N 1
ATOM 647 C CA . GLY A 1 87 ? -5.687 -10.486 2.719 1.00 97.31 87 GLY A CA 1
ATOM 648 C C . GLY A 1 87 ? -6.413 -9.629 3.757 1.00 97.31 87 GLY A C 1
ATOM 649 O O . GLY A 1 87 ? -7.636 -9.487 3.722 1.00 97.31 87 GLY A O 1
ATOM 650 N N . GLY A 1 88 ? -5.671 -9.120 4.739 1.00 96.19 88 GLY A N 1
ATOM 651 C CA . GLY A 1 88 ? -6.209 -8.316 5.833 1.00 96.19 88 GLY A CA 1
ATOM 652 C C . GLY A 1 88 ? -6.269 -6.825 5.507 1.00 96.19 88 GLY A C 1
ATOM 653 O O . GLY A 1 88 ? -5.349 -6.265 4.918 1.00 96.19 88 GLY A O 1
ATOM 654 N N . LEU A 1 89 ? -7.337 -6.154 5.934 1.00 97.62 89 LEU A N 1
ATOM 655 C CA . LEU A 1 89 ? -7.474 -4.703 5.875 1.00 97.62 89 LEU A CA 1
ATOM 656 C C . LEU A 1 89 ? -7.860 -4.155 7.246 1.00 97.62 89 LEU A C 1
ATOM 658 O O . LEU A 1 89 ? -8.884 -4.526 7.812 1.00 97.62 89 LEU A O 1
ATOM 662 N N . VAL A 1 90 ? -7.079 -3.206 7.749 1.00 97.44 90 VAL A N 1
ATOM 663 C CA . VAL A 1 90 ? -7.395 -2.419 8.939 1.00 97.44 90 VAL A CA 1
ATOM 664 C C . VAL A 1 90 ? -7.483 -0.953 8.550 1.00 97.44 90 VAL A C 1
ATOM 666 O O . VAL A 1 90 ? -6.529 -0.381 8.019 1.00 97.44 90 VAL A O 1
ATOM 669 N N . THR A 1 91 ? -8.618 -0.315 8.823 1.00 97.12 91 THR A N 1
ATOM 670 C CA . THR A 1 91 ? -8.803 1.088 8.458 1.00 97.12 91 THR A CA 1
ATOM 671 C C . THR A 1 91 ? -9.804 1.826 9.337 1.00 97.12 91 THR A C 1
ATOM 673 O O . THR A 1 91 ? -10.638 1.229 10.013 1.00 97.12 91 THR A O 1
ATOM 676 N N . LYS A 1 92 ? -9.750 3.158 9.302 1.00 95.38 92 LYS A N 1
ATOM 677 C CA . LYS A 1 92 ? -10.757 4.019 9.927 1.00 95.38 92 LYS A CA 1
ATOM 678 C C . LYS A 1 92 ? -11.995 4.218 9.054 1.00 95.38 92 LYS A C 1
ATOM 680 O O . LYS A 1 92 ? -13.096 4.352 9.580 1.00 95.38 92 LYS A O 1
ATOM 685 N N . LYS A 1 93 ? -11.829 4.274 7.730 1.00 96.19 93 LYS A N 1
ATOM 686 C CA . LYS A 1 93 ? -12.915 4.519 6.771 1.00 96.19 93 LYS A CA 1
ATOM 687 C C . LYS A 1 93 ? -12.705 3.686 5.522 1.00 96.19 93 LYS A C 1
ATOM 689 O O . LYS A 1 93 ? -11.583 3.549 5.053 1.00 96.19 93 LYS A O 1
ATOM 694 N N . ILE A 1 94 ? -13.793 3.192 4.955 1.00 97.06 94 ILE A N 1
ATOM 695 C CA . ILE A 1 94 ? -13.755 2.402 3.731 1.00 97.06 94 ILE A CA 1
ATOM 696 C C . ILE A 1 94 ? -14.860 2.859 2.782 1.00 97.06 94 ILE A C 1
ATOM 698 O O . ILE A 1 94 ? -15.977 3.143 3.214 1.00 97.06 94 ILE A O 1
ATOM 702 N N . SER A 1 95 ? -14.526 2.938 1.500 1.00 97.62 95 SER A N 1
ATOM 703 C CA . SER A 1 95 ? -15.458 3.105 0.388 1.00 97.62 95 SER A CA 1
ATOM 704 C C . SER A 1 95 ? -15.174 2.011 -0.636 1.00 97.62 95 SER A C 1
ATOM 706 O O . SER A 1 95 ? -14.013 1.677 -0.875 1.00 97.62 95 SER A O 1
ATOM 708 N N . ILE A 1 96 ? -16.233 1.407 -1.168 1.00 97.19 96 ILE A N 1
ATOM 709 C CA . ILE A 1 96 ? -16.171 0.229 -2.033 1.00 97.19 96 ILE A CA 1
ATOM 710 C C . ILE A 1 96 ? -17.116 0.461 -3.208 1.00 97.19 96 ILE A C 1
ATOM 712 O O . ILE A 1 96 ? -18.332 0.553 -3.012 1.00 97.19 96 ILE A O 1
ATOM 716 N N . ASP A 1 97 ? -16.561 0.539 -4.412 1.00 97.38 97 ASP A N 1
ATOM 717 C CA . ASP A 1 97 ? -17.337 0.656 -5.639 1.00 97.38 97 ASP A CA 1
ATOM 718 C C . ASP A 1 97 ? -17.914 -0.697 -6.074 1.00 97.38 97 ASP A C 1
ATOM 720 O O . ASP A 1 97 ? -17.435 -1.781 -5.711 1.00 97.38 97 ASP A O 1
ATOM 724 N N . LYS A 1 98 ? -18.984 -0.615 -6.870 1.00 89.38 98 LYS A N 1
ATOM 725 C CA . LYS A 1 98 ? -19.638 -1.773 -7.486 1.00 89.38 98 LYS A CA 1
ATOM 726 C C . LYS A 1 98 ? -18.618 -2.434 -8.418 1.00 89.38 98 LYS A C 1
ATOM 728 O O . LYS A 1 98 ? -17.956 -1.723 -9.158 1.00 89.38 98 LYS A O 1
ATOM 733 N N . GLU A 1 99 ? -18.510 -3.758 -8.370 1.00 95.19 99 GLU A N 1
ATOM 734 C CA . GLU A 1 99 ? -17.532 -4.602 -9.093 1.00 95.19 99 GLU A CA 1
ATOM 735 C C . GLU A 1 99 ? -16.168 -4.841 -8.421 1.00 95.19 99 GLU A C 1
ATOM 737 O O . GLU A 1 99 ? -15.466 -5.778 -8.814 1.00 95.19 99 GLU A O 1
ATOM 742 N N . SER A 1 100 ? -15.827 -4.119 -7.348 1.00 95.69 100 SER A N 1
ATOM 743 C CA . SER A 1 100 ? -14.606 -4.420 -6.590 1.00 95.69 100 SER A CA 1
ATOM 744 C C . SER A 1 100 ? -14.680 -5.784 -5.885 1.00 95.69 100 SER A C 1
ATOM 746 O O . SER A 1 100 ? -15.748 -6.261 -5.482 1.00 95.69 100 SER A O 1
ATOM 748 N N . LYS A 1 101 ? -13.523 -6.434 -5.718 1.00 97.50 101 LYS A N 1
ATOM 749 C CA . LYS A 1 101 ? -13.402 -7.754 -5.084 1.00 97.50 101 LYS A CA 1
ATOM 750 C C . LYS A 1 101 ? -12.545 -7.675 -3.836 1.00 97.50 101 LYS A C 1
ATOM 752 O O . LYS A 1 101 ? -11.411 -7.202 -3.880 1.00 97.50 101 LYS A O 1
ATOM 757 N N . VAL A 1 102 ? -13.069 -8.208 -2.738 1.00 96.69 102 VAL A N 1
ATOM 758 C CA . VAL A 1 102 ? -12.341 -8.318 -1.475 1.00 96.69 102 VAL A CA 1
ATOM 759 C C . VAL A 1 102 ? -12.412 -9.748 -0.963 1.00 96.69 102 VAL A C 1
ATOM 761 O O . VAL A 1 102 ? -13.495 -10.286 -0.747 1.00 96.69 102 VAL A O 1
ATOM 764 N N . GLU A 1 103 ? -11.249 -10.351 -0.756 1.00 96.88 103 GLU A N 1
ATOM 765 C CA . GLU A 1 103 ? -11.079 -11.702 -0.231 1.00 96.88 103 GLU A CA 1
ATOM 766 C C . GLU A 1 103 ? -10.217 -11.635 1.036 1.00 96.88 103 GLU A C 1
ATOM 768 O O . GLU A 1 103 ? -8.991 -11.575 0.964 1.00 96.88 103 GLU A O 1
ATOM 773 N N . GLY A 1 104 ? -10.848 -11.635 2.214 1.00 94.81 104 GLY A N 1
ATOM 774 C CA . GLY A 1 104 ? -10.133 -11.662 3.491 1.00 94.81 104 GLY A CA 1
ATOM 775 C C . GLY A 1 104 ? -10.872 -10.976 4.638 1.00 94.81 104 GLY A C 1
ATOM 776 O O . GLY A 1 104 ? -12.102 -10.912 4.644 1.00 94.81 104 GLY A O 1
ATOM 777 N N . ASN A 1 105 ? -10.125 -10.513 5.643 1.00 95.56 105 ASN A N 1
ATOM 778 C CA . ASN A 1 105 ? -10.679 -9.916 6.862 1.00 95.56 105 ASN A CA 1
ATOM 779 C C . ASN A 1 105 ? -10.579 -8.389 6.807 1.00 95.56 105 ASN A C 1
ATOM 781 O O . ASN A 1 105 ? -9.506 -7.853 6.549 1.00 95.56 105 ASN A O 1
ATOM 785 N N . ILE A 1 106 ? -11.680 -7.696 7.104 1.00 96.12 106 ILE A N 1
ATOM 786 C CA . ILE A 1 106 ? -11.718 -6.237 7.193 1.00 96.12 106 ILE A CA 1
ATOM 787 C C . ILE A 1 106 ? -12.078 -5.821 8.623 1.00 96.12 106 ILE A C 1
ATOM 789 O O . ILE A 1 106 ? -13.133 -6.183 9.142 1.00 96.12 106 ILE A O 1
ATOM 793 N N . GLN A 1 107 ? -11.230 -4.995 9.232 1.00 96.25 107 GLN A N 1
ATOM 794 C CA . GLN A 1 107 ? -11.474 -4.323 10.506 1.00 96.25 107 GLN A CA 1
ATOM 795 C C . GLN A 1 107 ? -11.611 -2.817 10.268 1.00 96.25 107 GLN A C 1
ATOM 797 O O . GLN A 1 107 ? -10.657 -2.151 9.862 1.00 96.25 107 GLN A O 1
ATOM 802 N N . ILE A 1 108 ? -12.800 -2.283 10.540 1.00 94.81 108 ILE A N 1
ATOM 803 C CA . ILE A 1 108 ? -13.122 -0.857 10.404 1.00 94.81 108 ILE A CA 1
ATOM 804 C C . ILE A 1 108 ? -13.184 -0.225 11.801 1.00 94.81 108 ILE A C 1
ATOM 806 O O . ILE A 1 108 ? -13.430 -0.921 12.783 1.00 94.81 108 ILE A O 1
ATOM 810 N N . ASP A 1 109 ? -12.972 1.089 11.881 1.00 87.75 109 ASP A N 1
ATOM 811 C CA . ASP A 1 109 ? -13.047 1.897 13.110 1.00 87.75 109 ASP A CA 1
ATOM 812 C C . ASP A 1 109 ? -11.962 1.561 14.145 1.00 87.75 109 ASP A C 1
ATOM 814 O O . ASP A 1 109 ? -12.075 1.807 15.345 1.00 87.75 109 ASP A O 1
ATOM 818 N N . LYS A 1 110 ? -10.842 1.023 13.658 1.00 80.38 110 LYS A N 1
ATOM 819 C CA . LYS A 1 110 ? -9.640 0.850 14.464 1.00 80.38 110 LYS A CA 1
ATOM 820 C C . LYS A 1 110 ? -8.771 2.093 14.331 1.00 80.38 110 LYS A C 1
ATOM 822 O O . LYS A 1 110 ? -8.324 2.435 13.237 1.00 80.38 110 LYS A O 1
ATOM 827 N N . ALA A 1 111 ? -8.524 2.767 15.451 1.00 77.44 111 ALA A N 1
ATOM 828 C CA . ALA A 1 111 ? -7.566 3.862 15.500 1.00 77.44 111 ALA A CA 1
ATOM 829 C C . ALA A 1 111 ? -6.158 3.311 15.235 1.00 77.44 111 ALA A C 1
ATOM 831 O O . ALA A 1 111 ? -5.596 2.586 16.057 1.00 77.44 111 ALA A O 1
ATOM 832 N N . LEU A 1 112 ? -5.609 3.639 14.070 1.00 82.75 112 LEU A N 1
ATOM 833 C CA . LEU A 1 112 ? -4.216 3.381 13.732 1.00 82.75 112 LEU A CA 1
ATOM 834 C C . LEU A 1 112 ? -3.412 4.663 13.986 1.00 82.75 112 LEU A C 1
ATOM 836 O O . LEU A 1 112 ? -3.891 5.741 13.625 1.00 82.75 112 LEU A O 1
ATOM 840 N N . PRO A 1 113 ? -2.224 4.577 14.606 1.00 81.19 113 PRO A N 1
ATOM 841 C CA . PRO A 1 113 ? -1.335 5.725 14.710 1.00 81.19 113 PRO A CA 1
ATOM 842 C C . PRO A 1 113 ? -0.857 6.147 13.317 1.00 81.19 113 PRO A C 1
ATOM 844 O O . PRO A 1 113 ? -0.709 5.311 12.422 1.00 81.19 113 PRO A O 1
ATOM 847 N N . ASP A 1 114 ? -0.592 7.439 13.145 1.00 80.94 114 ASP A N 1
ATOM 848 C CA . ASP A 1 114 ? 0.058 7.932 11.934 1.00 80.94 114 ASP A CA 1
ATOM 849 C C . ASP A 1 114 ? 1.505 7.415 11.859 1.00 80.94 114 ASP A C 1
ATOM 851 O O . ASP A 1 114 ? 2.172 7.198 12.875 1.00 80.94 114 ASP A O 1
ATOM 855 N N . LEU A 1 115 ? 1.992 7.194 10.637 1.00 82.69 115 LEU A N 1
ATOM 856 C CA . LEU A 1 115 ? 3.353 6.717 10.398 1.00 82.69 115 LEU A CA 1
ATOM 857 C C . LEU A 1 115 ? 4.366 7.840 10.632 1.00 82.69 115 LEU A C 1
ATOM 859 O O . LEU A 1 115 ? 4.497 8.749 9.811 1.00 82.69 115 LEU A O 1
ATOM 863 N N . ASP A 1 116 ? 5.152 7.727 11.700 1.00 83.69 116 ASP A N 1
ATOM 864 C CA . ASP A 1 116 ? 6.342 8.552 11.891 1.00 83.69 116 ASP A CA 1
ATOM 865 C C . ASP A 1 116 ? 7.567 7.882 11.252 1.00 83.69 116 ASP A C 1
ATOM 867 O O . ASP A 1 116 ? 8.148 6.919 11.763 1.00 83.69 116 ASP A O 1
ATOM 871 N N . ILE A 1 117 ? 7.966 8.398 10.091 1.00 81.38 117 ILE A N 1
ATOM 872 C CA . ILE A 1 117 ? 9.077 7.839 9.316 1.00 81.38 117 ILE A CA 1
ATOM 873 C C . ILE A 1 117 ? 10.433 8.048 9.985 1.00 81.38 117 ILE A C 1
ATOM 875 O O . ILE A 1 117 ? 11.336 7.245 9.752 1.00 81.38 117 ILE A O 1
ATOM 879 N N . GLU A 1 118 ? 10.609 9.081 10.808 1.00 80.25 118 GLU A N 1
ATOM 880 C CA . GLU A 1 118 ? 11.867 9.272 11.537 1.00 80.25 118 GLU A CA 1
ATOM 881 C C . GLU A 1 118 ? 12.023 8.209 12.615 1.00 80.25 118 GLU A C 1
ATOM 883 O O . GLU A 1 118 ? 13.077 7.577 12.693 1.00 80.25 118 GLU A O 1
ATOM 888 N N . VAL A 1 119 ? 10.941 7.909 13.337 1.00 78.44 119 VAL A N 1
ATOM 889 C CA . VAL A 1 119 ? 10.902 6.796 14.294 1.00 78.44 119 VAL A CA 1
ATOM 890 C C . VAL A 1 119 ? 11.195 5.467 13.594 1.00 78.44 119 VAL A C 1
ATOM 892 O O . VAL A 1 119 ? 12.040 4.705 14.059 1.00 78.44 119 VAL A O 1
ATOM 895 N N . ILE A 1 120 ? 10.566 5.194 12.444 1.00 77.25 120 ILE A N 1
ATOM 896 C CA . ILE A 1 120 ? 10.791 3.951 11.682 1.00 77.25 120 ILE A CA 1
ATOM 897 C C . ILE A 1 120 ? 12.246 3.843 11.202 1.00 77.25 120 ILE A C 1
ATOM 899 O O . ILE A 1 120 ? 12.851 2.771 11.286 1.00 77.25 120 ILE A O 1
ATOM 903 N N . ARG A 1 121 ? 12.825 4.936 10.690 1.00 77.00 121 ARG A N 1
ATOM 904 C CA . ARG A 1 121 ? 14.222 4.966 10.230 1.00 77.00 121 ARG A CA 1
ATOM 905 C C . ARG A 1 121 ? 15.194 4.753 11.381 1.00 77.00 121 ARG A C 1
ATOM 907 O O . ARG A 1 121 ? 16.125 3.968 11.226 1.00 77.00 121 ARG A O 1
ATOM 914 N N . GLU A 1 122 ? 14.959 5.394 12.520 1.00 80.00 122 GLU A N 1
ATOM 915 C CA . GLU A 1 122 ? 15.805 5.249 13.701 1.00 80.00 122 GLU A CA 1
ATOM 916 C C . GLU A 1 122 ? 15.727 3.833 14.277 1.00 80.00 122 GLU A C 1
ATOM 918 O O . GLU A 1 122 ? 16.755 3.211 14.525 1.00 80.00 122 GLU A O 1
ATOM 923 N N . GLN A 1 123 ? 14.529 3.254 14.378 1.00 74.44 123 GLN A N 1
ATOM 924 C CA . GLN A 1 123 ? 14.359 1.858 14.789 1.00 74.44 123 GLN A CA 1
ATOM 925 C C . GLN A 1 123 ? 15.072 0.883 13.845 1.00 74.44 123 GLN A C 1
ATOM 927 O O . GLN A 1 123 ? 15.688 -0.078 14.303 1.00 74.44 123 GLN A O 1
ATOM 932 N N . ARG A 1 124 ? 15.017 1.119 12.525 1.00 74.06 124 ARG A N 1
ATOM 933 C CA . ARG A 1 124 ? 15.768 0.318 11.543 1.00 74.06 124 ARG A CA 1
ATOM 934 C C . ARG A 1 124 ? 17.278 0.499 11.704 1.00 74.06 124 ARG A C 1
ATOM 936 O O . ARG A 1 124 ? 18.002 -0.489 11.653 1.00 74.06 124 ARG A O 1
ATOM 943 N N . ARG A 1 125 ? 17.751 1.727 11.939 1.00 73.81 125 ARG A N 1
ATOM 944 C CA . ARG A 1 125 ? 19.167 2.039 12.187 1.00 73.81 125 ARG A CA 1
ATOM 945 C C . ARG A 1 125 ? 19.687 1.322 13.431 1.00 73.81 125 ARG A C 1
ATOM 947 O O . ARG A 1 125 ? 20.750 0.717 13.372 1.00 73.81 125 ARG A O 1
ATOM 954 N N . LEU A 1 126 ? 18.928 1.352 14.523 1.00 68.62 126 LEU A N 1
ATOM 955 C CA . LEU A 1 126 ? 19.295 0.712 15.787 1.00 68.62 126 LEU A CA 1
ATOM 956 C C . LEU A 1 126 ? 19.278 -0.819 15.680 1.00 68.62 126 LEU A C 1
ATOM 958 O O . LEU A 1 126 ? 20.238 -1.452 16.099 1.00 68.62 126 LEU A O 1
ATOM 962 N N . LYS A 1 127 ? 18.287 -1.414 15.000 1.00 66.19 127 LYS A N 1
ATOM 963 C CA . LYS A 1 127 ? 18.271 -2.866 14.723 1.00 66.19 127 LYS A CA 1
ATOM 964 C C . LYS A 1 127 ? 19.465 -3.347 13.893 1.00 66.19 127 LYS A C 1
ATOM 966 O O . LYS A 1 127 ? 19.867 -4.498 14.008 1.00 66.19 127 LYS A O 1
ATOM 971 N N . LEU A 1 128 ? 20.019 -2.488 13.035 1.00 60.78 128 LEU A N 1
ATOM 972 C CA . LEU A 1 128 ? 21.230 -2.785 12.262 1.00 60.78 128 LEU A CA 1
ATOM 973 C C . LEU A 1 128 ? 22.516 -2.604 13.085 1.00 60.78 128 LEU A C 1
ATOM 975 O O . LEU A 1 128 ? 23.543 -3.172 12.730 1.00 60.78 128 LEU A O 1
ATOM 979 N N . LEU A 1 129 ? 22.470 -1.836 14.177 1.00 59.38 129 LEU A N 1
ATOM 980 C CA . LEU A 1 129 ? 23.591 -1.634 15.101 1.00 59.38 129 LEU A CA 1
ATOM 981 C C . LEU A 1 129 ? 23.702 -2.742 16.163 1.00 59.38 129 LEU A C 1
ATOM 983 O O . LEU A 1 129 ? 24.757 -2.872 16.774 1.00 59.38 129 LEU A O 1
ATOM 987 N N . ASP A 1 130 ? 22.678 -3.587 16.321 1.00 53.97 130 ASP A N 1
ATOM 988 C CA . ASP A 1 130 ? 22.752 -4.819 17.128 1.00 53.97 130 ASP A CA 1
ATOM 989 C C . ASP A 1 130 ? 23.628 -5.915 16.479 1.00 53.97 130 ASP A C 1
ATOM 991 O O . ASP A 1 130 ? 23.841 -6.990 17.048 1.00 53.97 130 ASP A O 1
ATOM 995 N N . ILE A 1 131 ? 24.195 -5.641 15.297 1.00 52.59 131 ILE A N 1
ATOM 996 C CA . ILE A 1 131 ? 25.297 -6.415 14.728 1.00 52.59 131 ILE A CA 1
ATOM 997 C C . ILE A 1 131 ? 26.555 -6.114 15.572 1.00 52.59 131 ILE A C 1
ATOM 999 O O . ILE A 1 131 ? 27.220 -5.108 15.362 1.00 52.59 131 ILE A O 1
ATOM 1003 N N . ASP A 1 132 ? 26.865 -7.014 16.517 1.00 55.88 132 ASP A N 1
ATOM 1004 C CA . ASP A 1 132 ? 28.125 -7.152 17.288 1.00 55.88 132 ASP A CA 1
ATOM 1005 C C . ASP A 1 132 ? 28.231 -6.609 18.737 1.00 55.88 132 ASP A C 1
ATOM 1007 O O . ASP A 1 132 ? 29.347 -6.422 19.233 1.00 55.88 132 ASP A O 1
ATOM 1011 N N . VAL A 1 133 ? 27.146 -6.498 19.517 1.00 49.22 133 VAL A N 1
ATO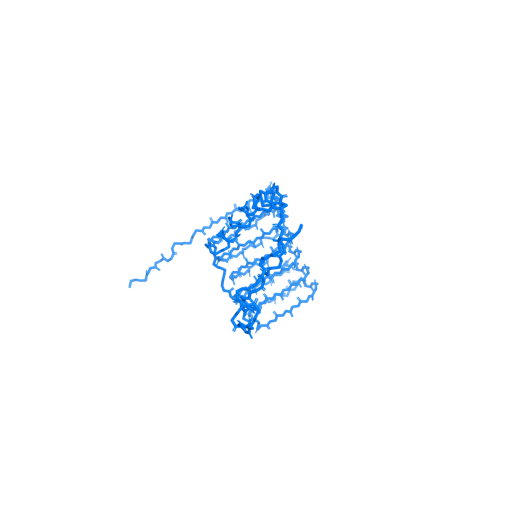M 1012 C CA . VAL A 1 133 ? 27.310 -6.410 20.996 1.00 49.22 133 VAL A C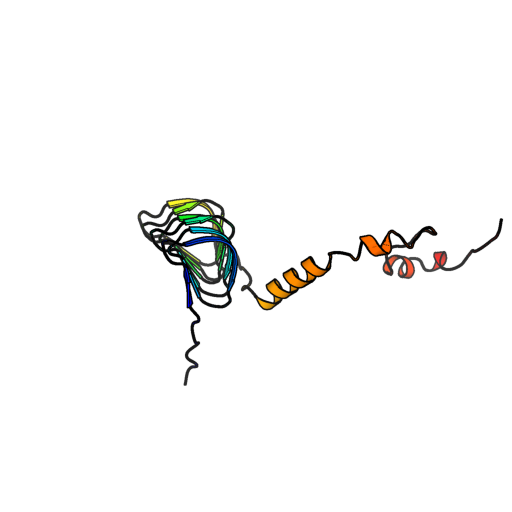A 1
ATOM 1013 C C . VAL A 1 133 ? 27.392 -7.796 21.652 1.00 49.22 133 VAL A C 1
ATOM 1015 O O . VAL A 1 133 ? 28.194 -8.010 22.561 1.00 49.22 133 VAL A O 1
ATOM 1018 N N . ASP A 1 134 ? 26.676 -8.793 21.130 1.00 51.06 134 ASP A N 1
ATOM 1019 C CA . ASP A 1 134 ? 26.605 -10.112 21.778 1.00 51.06 134 ASP A CA 1
ATOM 1020 C C . ASP A 1 134 ? 27.868 -10.976 21.542 1.00 51.06 134 ASP A C 1
ATOM 1022 O O . ASP A 1 134 ? 28.284 -11.782 22.378 1.00 51.06 134 ASP A O 1
ATOM 1026 N N . ARG A 1 135 ? 28.569 -10.759 20.418 1.00 50.66 135 ARG A N 1
ATOM 1027 C CA . ARG A 1 135 ? 29.786 -11.517 20.065 1.00 50.66 135 ARG A CA 1
ATOM 1028 C C . ARG A 1 135 ? 31.044 -11.030 20.807 1.00 50.66 135 ARG A C 1
ATOM 1030 O O . ARG A 1 135 ? 32.010 -11.787 20.923 1.00 50.66 135 ARG A O 1
ATOM 1037 N N . SER A 1 136 ? 31.019 -9.809 21.344 1.00 51.34 136 SER A N 1
ATOM 1038 C CA . SER A 1 136 ? 32.139 -9.193 22.075 1.00 51.34 136 SER A CA 1
ATOM 1039 C C . SER A 1 136 ? 32.061 -9.424 23.590 1.00 51.34 136 SER A C 1
ATOM 1041 O O . SER A 1 136 ? 33.098 -9.506 24.246 1.00 51.34 136 SER A O 1
ATOM 1043 N N . ILE A 1 137 ? 30.858 -9.609 24.146 1.00 53.66 137 ILE A N 1
ATOM 1044 C CA . ILE A 1 137 ? 30.671 -9.849 25.587 1.00 53.66 137 ILE A CA 1
ATOM 1045 C C . ILE A 1 137 ? 30.950 -11.322 25.950 1.00 53.66 137 ILE A C 1
ATOM 1047 O O . ILE A 1 137 ? 31.541 -11.602 26.992 1.00 53.66 137 ILE A O 1
ATOM 1051 N N . ASN A 1 138 ? 30.682 -12.276 25.048 1.00 46.16 138 ASN A N 1
ATOM 1052 C CA . ASN A 1 138 ? 30.865 -13.712 25.326 1.00 46.16 138 ASN A CA 1
ATOM 1053 C C . ASN A 1 138 ? 32.306 -14.261 25.192 1.00 46.16 138 ASN A C 1
ATOM 1055 O O . ASN A 1 138 ? 32.525 -15.455 25.389 1.00 46.16 138 ASN A O 1
ATOM 1059 N N . ARG A 1 139 ? 33.315 -13.426 24.893 1.00 45.03 139 ARG A N 1
ATOM 1060 C CA . ARG A 1 139 ? 34.746 -13.812 25.000 1.00 45.03 139 ARG A CA 1
ATOM 1061 C C . ARG A 1 139 ? 35.461 -13.234 26.221 1.00 45.03 139 ARG A C 1
ATOM 1063 O O . ARG A 1 139 ? 36.604 -13.604 26.468 1.00 45.03 139 ARG A O 1
ATOM 1070 N N . PHE A 1 140 ? 34.794 -12.375 26.990 1.00 48.97 140 PHE A N 1
ATOM 1071 C CA . PHE A 1 140 ? 35.361 -11.699 28.158 1.00 48.97 140 PHE A CA 1
ATOM 1072 C C . PHE A 1 140 ? 34.477 -11.862 29.403 1.00 48.97 140 PHE A C 1
ATOM 1074 O O . PHE A 1 140 ? 34.252 -10.921 30.148 1.00 48.97 140 PHE A O 1
ATOM 1081 N N . SER A 1 141 ? 33.979 -13.070 29.668 1.00 38.41 141 SER A N 1
ATOM 1082 C CA . SER A 1 141 ? 33.529 -13.436 31.017 1.00 38.41 141 SER A CA 1
ATOM 1083 C C . SER A 1 141 ? 33.484 -14.953 31.187 1.00 38.41 141 SER A C 1
ATOM 1085 O O . SER A 1 141 ? 32.438 -15.588 31.264 1.00 38.41 141 SER A O 1
ATOM 1087 N N . THR A 1 142 ? 34.658 -15.567 31.299 1.00 38.12 142 THR A N 1
ATOM 1088 C CA . THR A 1 142 ? 34.813 -16.607 32.316 1.00 38.12 142 THR A CA 1
ATOM 1089 C C . THR A 1 142 ? 35.169 -15.906 33.619 1.00 38.12 142 THR A C 1
ATOM 1091 O O . THR A 1 142 ? 36.344 -15.617 33.847 1.00 38.12 142 THR A O 1
ATOM 1094 N N . LYS A 1 143 ? 34.159 -15.614 34.445 1.00 39.06 143 LYS A N 1
ATOM 1095 C CA . LYS A 1 143 ? 34.059 -16.006 35.866 1.00 39.06 143 LYS A CA 1
ATOM 1096 C C . LYS A 1 143 ? 32.999 -15.160 36.587 1.00 39.06 143 LYS A C 1
ATOM 1098 O O . LYS A 1 143 ? 33.101 -13.943 36.617 1.00 39.06 143 LYS A O 1
ATOM 1103 N N . SER A 1 144 ? 32.110 -15.871 37.290 1.00 38.78 144 SER A N 1
ATOM 1104 C CA . SER A 1 144 ? 31.239 -15.39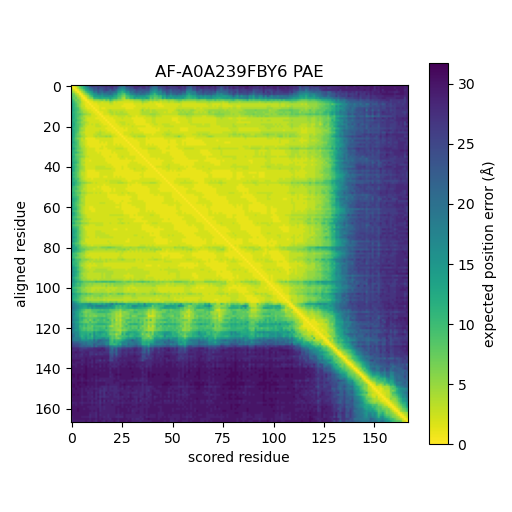8 38.381 1.00 38.78 144 SER A CA 1
ATOM 1105 C C . SER A 1 144 ? 29.988 -14.627 37.930 1.00 38.78 144 SER A C 1
ATOM 1107 O O . SER A 1 144 ? 30.061 -13.463 37.577 1.00 38.78 144 SER A O 1
ATOM 1109 N N . SER A 1 145 ? 28.858 -15.309 37.717 1.00 39.25 145 SER A N 1
ATOM 1110 C CA . SER A 1 145 ? 27.826 -15.632 38.726 1.00 39.25 145 SER A CA 1
ATOM 1111 C C . SER A 1 145 ? 26.978 -14.419 39.133 1.00 39.25 145 SER A C 1
ATOM 1113 O O . SER A 1 145 ? 27.541 -13.462 39.645 1.00 39.25 145 SER A O 1
ATOM 1115 N N . THR A 1 146 ? 25.652 -14.555 38.925 1.00 47.19 146 THR A N 1
ATOM 1116 C CA . THR A 1 146 ? 24.510 -13.920 39.639 1.00 47.19 146 THR A CA 1
ATOM 1117 C C . THR A 1 146 ? 24.658 -12.414 39.903 1.00 47.19 146 THR A C 1
ATOM 1119 O O . THR A 1 146 ? 25.467 -12.002 40.711 1.00 47.19 146 THR A O 1
ATOM 1122 N N . TYR A 1 147 ? 24.003 -11.495 39.195 1.00 41.16 147 TYR A N 1
ATOM 1123 C CA . TYR A 1 147 ? 22.577 -11.150 39.242 1.00 41.16 147 TYR A CA 1
ATOM 1124 C C . TYR A 1 147 ? 22.273 -10.238 38.036 1.00 41.16 147 TYR A C 1
ATOM 1126 O O . TYR A 1 147 ? 23.080 -9.366 37.716 1.00 41.16 147 TYR A O 1
ATOM 1134 N N . SER A 1 148 ? 21.140 -10.422 37.353 1.00 52.34 148 SER A N 1
ATOM 1135 C CA . SER A 1 148 ? 20.834 -9.723 36.092 1.00 52.34 148 SER A CA 1
ATOM 1136 C C . SER A 1 148 ? 19.908 -8.505 36.207 1.00 52.34 148 SER A C 1
ATOM 1138 O O . SER A 1 148 ? 19.650 -7.888 35.181 1.00 52.34 148 SER A O 1
ATOM 1140 N N . ASN A 1 149 ? 19.437 -8.101 37.394 1.00 48.38 149 ASN A N 1
ATOM 1141 C CA . ASN A 1 149 ? 18.573 -6.922 37.537 1.00 48.38 149 ASN A CA 1
ATOM 1142 C C . ASN A 1 149 ? 18.902 -6.084 38.780 1.00 48.38 149 ASN A C 1
ATOM 1144 O O . ASN A 1 149 ? 19.016 -6.598 39.887 1.00 48.38 149 ASN A O 1
ATOM 1148 N N . ILE A 1 150 ? 18.983 -4.761 38.597 1.00 54.88 150 ILE A N 1
ATOM 1149 C CA . ILE A 1 150 ? 19.192 -3.771 39.673 1.00 54.88 150 ILE A CA 1
ATOM 1150 C C . ILE A 1 150 ? 18.026 -3.771 40.679 1.00 54.88 150 ILE A C 1
ATOM 1152 O O . ILE A 1 150 ? 18.224 -3.455 41.849 1.00 54.88 150 ILE A O 1
ATOM 1156 N N . GLN A 1 151 ? 16.827 -4.172 40.248 1.00 54.50 151 GLN A N 1
ATOM 1157 C CA . GLN A 1 151 ? 15.646 -4.234 41.110 1.00 54.50 151 GLN A CA 1
ATOM 1158 C C . GLN A 1 151 ? 15.760 -5.326 42.192 1.00 54.50 151 GLN A C 1
ATOM 1160 O O . GLN A 1 151 ? 15.350 -5.098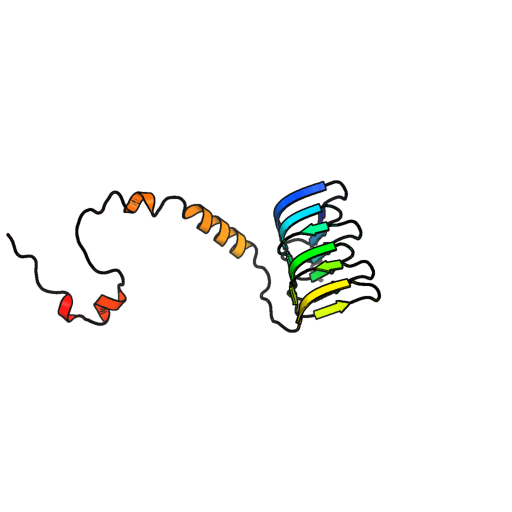 43.326 1.00 54.50 151 GLN A O 1
ATOM 1165 N N . ASP A 1 152 ? 16.435 -6.443 41.898 1.00 54.47 152 ASP A N 1
ATOM 1166 C CA . ASP A 1 152 ? 16.598 -7.565 42.839 1.00 54.47 152 ASP A CA 1
ATOM 1167 C C . ASP A 1 152 ? 17.491 -7.204 44.047 1.00 54.47 152 ASP A C 1
ATOM 1169 O O . ASP A 1 152 ? 17.374 -7.799 45.117 1.00 54.47 152 ASP A O 1
ATOM 1173 N N . VAL A 1 153 ? 18.372 -6.204 43.897 1.00 54.19 153 VAL A N 1
ATOM 1174 C CA . VAL A 1 153 ? 19.253 -5.690 44.967 1.00 54.19 153 VAL A CA 1
ATOM 1175 C C . VAL A 1 153 ? 18.505 -4.738 45.906 1.00 54.19 153 VAL A C 1
ATOM 1177 O O . VAL A 1 153 ? 18.824 -4.653 47.091 1.00 54.19 153 VAL A O 1
ATOM 1180 N N . ILE A 1 154 ? 17.505 -4.023 45.385 1.00 55.41 154 ILE A N 1
ATOM 1181 C CA . ILE A 1 154 ? 16.685 -3.077 46.153 1.00 55.41 154 ILE A CA 1
ATOM 1182 C C . ILE A 1 154 ? 15.675 -3.837 47.016 1.00 55.41 154 ILE A C 1
ATOM 1184 O O . ILE A 1 154 ? 15.453 -3.472 48.171 1.00 55.41 154 ILE A O 1
ATOM 1188 N N . ASP A 1 155 ? 15.112 -4.913 46.469 1.00 56.31 155 ASP A N 1
ATOM 1189 C CA . ASP A 1 155 ? 14.062 -5.689 47.124 1.00 56.31 155 ASP A CA 1
ATOM 1190 C C . ASP A 1 155 ? 14.611 -6.664 48.185 1.00 56.31 155 ASP A C 1
ATOM 1192 O O . ASP A 1 155 ? 13.842 -7.169 49.003 1.00 56.31 155 ASP A O 1
ATOM 1196 N N . ASN A 1 156 ? 15.929 -6.921 48.213 1.00 54.22 156 ASN A N 1
ATOM 1197 C CA . ASN A 1 156 ? 16.539 -7.867 49.152 1.00 54.22 156 ASN A CA 1
ATOM 1198 C C . ASN A 1 156 ? 17.924 -7.411 49.679 1.00 54.22 156 ASN A C 1
ATOM 1200 O O . ASN A 1 156 ? 18.964 -7.969 49.308 1.00 54.22 156 ASN A O 1
ATOM 1204 N N . PRO A 1 157 ? 17.972 -6.389 50.557 1.00 48.16 157 PRO A N 1
ATOM 1205 C CA . PRO A 1 157 ? 19.219 -5.745 50.993 1.00 48.16 157 PRO A CA 1
ATOM 1206 C C . PRO A 1 157 ? 20.111 -6.616 51.898 1.00 48.16 157 PRO A C 1
ATOM 1208 O O . PRO A 1 157 ? 21.259 -6.262 52.163 1.00 48.16 157 PRO A O 1
ATOM 1211 N N . GLU A 1 158 ? 19.617 -7.761 52.366 1.00 51.12 158 GLU A N 1
ATOM 1212 C CA . GLU A 1 158 ? 20.324 -8.680 53.269 1.00 51.12 158 GLU A CA 1
ATOM 1213 C C . GLU A 1 158 ? 21.270 -9.667 52.562 1.00 51.12 158 GLU A C 1
ATOM 1215 O O . GLU A 1 158 ? 22.125 -10.260 53.213 1.00 51.12 158 GLU A O 1
ATOM 1220 N N . ASN A 1 159 ? 21.222 -9.756 51.227 1.00 52.59 159 ASN A N 1
ATOM 1221 C CA . ASN A 1 159 ? 22.149 -10.573 50.427 1.00 52.59 159 ASN A CA 1
ATOM 1222 C C . ASN A 1 159 ? 23.365 -9.800 49.875 1.00 52.59 159 ASN A C 1
ATOM 1224 O O . ASN A 1 159 ? 24.185 -10.369 49.156 1.00 52.59 159 ASN A O 1
ATOM 1228 N N . ALA A 1 160 ? 23.509 -8.508 50.189 1.00 51.72 160 ALA A N 1
ATOM 1229 C CA . ALA A 1 160 ? 24.578 -7.661 49.647 1.00 51.72 160 ALA A CA 1
ATOM 1230 C C . ALA A 1 160 ? 25.882 -7.669 50.473 1.00 51.72 160 ALA A C 1
ATOM 1232 O O . ALA A 1 160 ? 26.833 -6.960 50.140 1.00 51.72 160 ALA A O 1
ATOM 1233 N N . ILE A 1 161 ? 25.957 -8.445 51.557 1.00 52.78 161 ILE A N 1
ATOM 1234 C CA . ILE A 1 161 ? 27.109 -8.461 52.464 1.00 52.78 161 ILE A CA 1
ATOM 1235 C C . ILE A 1 161 ? 27.369 -9.923 52.862 1.00 52.78 161 ILE 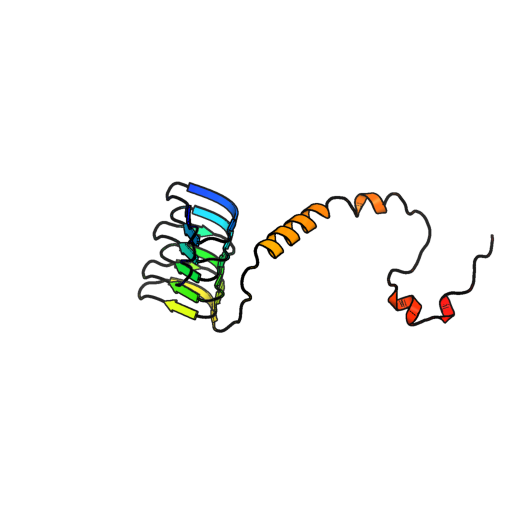A C 1
ATOM 1237 O O . ILE A 1 161 ? 26.440 -10.605 53.268 1.00 52.78 161 ILE A O 1
ATOM 1241 N N . PHE A 1 162 ? 28.627 -10.375 52.765 1.00 40.53 162 PHE A N 1
ATOM 1242 C CA . PHE A 1 162 ? 29.153 -11.736 53.024 1.00 40.53 162 PHE A CA 1
ATOM 1243 C C . PHE A 1 162 ? 29.021 -12.728 51.840 1.00 40.53 162 PHE A C 1
ATOM 1245 O O . PHE A 1 162 ? 27.935 -13.048 51.396 1.00 40.53 162 PHE A O 1
ATOM 1252 N N . GLY A 1 163 ? 30.085 -13.300 51.271 1.00 36.94 163 GLY A N 1
ATOM 1253 C CA . GLY A 1 163 ? 31.485 -13.287 51.664 1.00 36.94 163 GLY A CA 1
ATOM 1254 C C . GLY A 1 163 ? 32.391 -13.801 50.543 1.00 36.94 163 GLY A C 1
ATOM 1255 O O . GLY A 1 163 ? 32.124 -14.818 49.908 1.00 36.94 163 GLY A O 1
ATOM 1256 N N . GLY A 1 164 ? 33.505 -13.101 50.340 1.00 36.59 164 GLY A N 1
ATOM 1257 C CA . GLY A 1 164 ? 34.727 -13.752 49.884 1.00 36.59 164 GLY A CA 1
ATOM 1258 C C . GLY A 1 164 ? 35.299 -14.599 51.024 1.00 36.59 164 GLY A C 1
ATOM 1259 O O . GLY A 1 164 ? 35.213 -14.202 52.187 1.00 36.59 164 GLY A O 1
ATOM 1260 N N . GLY A 1 165 ? 35.881 -15.757 50.704 1.00 31.80 165 GLY A N 1
ATOM 1261 C CA . GLY A 1 165 ? 36.450 -16.642 51.720 1.00 31.80 165 GLY A CA 1
ATOM 1262 C C . GLY A 1 165 ? 37.055 -17.942 51.190 1.00 31.80 165 GLY A C 1
ATOM 1263 O O . GLY A 1 165 ? 36.464 -18.992 51.377 1.00 31.80 165 GLY A O 1
ATOM 1264 N N . TRP A 1 166 ? 38.213 -17.827 50.532 1.00 38.91 166 TRP A N 1
ATOM 1265 C CA . TRP A 1 166 ? 39.355 -18.763 50.480 1.00 38.91 166 TRP A CA 1
ATOM 1266 C C . TRP A 1 166 ? 39.134 -20.263 50.748 1.00 38.91 166 TRP A C 1
ATOM 1268 O O . TRP A 1 166 ? 39.069 -20.657 51.909 1.00 38.91 166 TRP A O 1
ATOM 1278 N N . ILE A 1 167 ? 39.239 -21.083 49.693 1.00 43.84 167 ILE A N 1
ATOM 1279 C CA . ILE A 1 167 ? 40.228 -22.177 49.555 1.00 43.84 167 ILE A CA 1
ATOM 1280 C C . ILE A 1 167 ? 40.467 -22.470 48.071 1.00 43.84 167 ILE A C 1
ATOM 1282 O O . ILE A 1 167 ? 39.490 -22.374 47.295 1.00 43.84 167 ILE A O 1
#

Solvent-accessible surface area (backbone atoms only — not comparable to full-atom values): 9221 Å² total; per-residue (Å²): 135,78,81,78,75,82,78,51,74,48,78,43,51,62,91,41,77,47,80,51,78,48,78,41,72,37,30,39,39,34,31,15,38,38,42,37,39,36,42,28,46,21,43,37,37,34,32,66,79,12,39,40,36,40,43,36,38,26,32,30,37,40,33,27,12,39,38,38,34,46,36,38,19,36,60,17,38,38,32,34,42,70,12,35,43,37,40,40,38,40,18,42,36,79,45,75,39,76,75,41,45,79,50,70,51,77,44,72,70,46,90,49,77,79,67,56,63,67,61,54,50,49,54,54,53,51,64,62,58,62,71,64,59,71,75,59,54,77,76,72,67,95,72,82,80,90,83,94,57,78,64,63,55,72,79,43,67,80,74,79,64,86,76,88,79,88,134

InterPro domains:
  IPR007607 Bactofilin A/B [PF04519] (10-106)
  IPR007607 Bactofilin A/B [PTHR35024] (8-128)

Mean predicted aligned error: 13.02 Å

Sequence (167 aa):
MGLSKEIDVTIFSKNLYFAGDIVTKGDLRIEGKIEGTVLCAGKVIIGIDAEVKGPIHAEWIELFGTCEGEIYASKGINLADTAVLKGGLVTKKISIDKESKVEGNIQIDKALPDLDIEVIREQRRLKLLDIDVDRSINRFSTKSSTYSNIQDVIDNPENAIFGGGWI

Nearest PDB structures (foldseek):
  6rib-assembly1_A  TM=8.784E-01  e=8.517E-05  Thermus thermophilus HB8
  6ria-assembly1_P  TM=6.283E-01  e=2.167E-01  Thermus thermophilus
  7d6c-assembly2_5  TM=2.097E-01  e=3.526E-01  Synechococcus elongatus PCC 7942 = FACHB-805
  3lyc-assembly8_P  TM=3.121E-01  e=4.991E+00  Parabacteroides distasonis ATCC 8503